Protein AF-A0A965EV03-F1 (afdb_monomer_lite)

Sequence (127 aa):
RAIALGDWNAVKAAKGIGPKTAQRVVLDLKDKAPSVMAMSGRGGNLQPLALVADDAVIDVIEPSAPKPKKTASAASNAQAEALSALTNLGYSPSDAASAVATALGEDAALETSGLIRAALRLLAPKD

Radius of gyration: 21.45 Å; chains: 1; bounding box: 50×39×58 Å

pLDDT: mean 77.18, std 21.55, range [33.06, 97.25]

Foldseek 3Di:
DCLLVQNLVVVCVDPPQDSVNSNVCSVVCNVVVVVVVVVVVPPDPPPPPPPPPDDDDDDDDDDDDDDDPPLVVQLVVLLVLLLVVVVVVVDDSVLSNVLLVVLCVVPVPDHSVRSNVSSVVVVDDDD

Structure (mmCIF, N/CA/C/O backbone):
data_AF-A0A965EV03-F1
#
_entry.id   AF-A0A965EV03-F1
#
loop_
_atom_site.group_PDB
_atom_site.id
_atom_site.type_symbol
_atom_site.label_atom_id
_atom_site.label_alt_id
_atom_site.label_comp_id
_atom_site.label_asym_id
_atom_site.label_entity_id
_atom_site.label_seq_id
_atom_site.pdbx_PDB_ins_code
_atom_site.Cartn_x
_atom_site.Cartn_y
_atom_site.Cartn_z
_atom_site.occupancy
_atom_site.B_iso_or_equiv
_atom_site.auth_seq_id
_atom_site.auth_comp_id
_atom_site.auth_asym_id
_atom_site.auth_atom_id
_atom_site.pdbx_PDB_model_num
ATOM 1 N N . ARG A 1 1 ? 8.901 -10.565 -13.912 1.00 72.75 1 ARG A N 1
ATOM 2 C CA . ARG A 1 1 ? 9.782 -11.734 -13.651 1.00 72.75 1 ARG A CA 1
ATOM 3 C C . ARG A 1 1 ? 11.269 -11.363 -13.654 1.00 72.75 1 ARG A C 1
ATOM 5 O O . ARG A 1 1 ? 11.904 -11.615 -12.646 1.00 72.75 1 ARG A O 1
ATOM 12 N N . ALA A 1 2 ? 11.802 -10.716 -14.700 1.00 81.56 2 ALA A N 1
ATOM 13 C CA . ALA A 1 2 ? 13.222 -10.322 -14.782 1.00 81.56 2 ALA A CA 1
ATOM 14 C C . ALA A 1 2 ? 13.748 -9.528 -13.565 1.00 81.56 2 ALA A C 1
ATOM 16 O O . ALA A 1 2 ? 14.793 -9.864 -13.025 1.00 81.56 2 ALA A O 1
ATOM 17 N N . ILE A 1 3 ? 12.975 -8.553 -13.070 1.00 85.00 3 ILE A N 1
ATOM 18 C CA . ILE A 1 3 ? 13.330 -7.745 -11.886 1.00 85.00 3 ILE A CA 1
ATOM 19 C C . ILE A 1 3 ? 13.468 -8.608 -10.619 1.00 85.00 3 ILE A C 1
ATOM 21 O O . ILE A 1 3 ? 14.404 -8.429 -9.850 1.00 85.00 3 ILE A O 1
ATOM 25 N N . ALA A 1 4 ? 12.569 -9.580 -10.428 1.00 82.06 4 ALA A N 1
ATOM 26 C CA . ALA A 1 4 ? 12.597 -10.479 -9.272 1.00 82.06 4 ALA A CA 1
ATOM 27 C C . ALA A 1 4 ? 13.757 -11.491 -9.335 1.00 82.06 4 ALA A C 1
ATOM 29 O O . ALA A 1 4 ? 14.212 -11.963 -8.301 1.00 82.06 4 ALA A O 1
ATOM 30 N N . LEU A 1 5 ? 14.237 -11.814 -10.542 1.00 84.50 5 LEU A N 1
ATOM 31 C CA . LEU A 1 5 ? 15.376 -12.710 -10.774 1.00 84.50 5 LEU A CA 1
ATOM 32 C C . LEU A 1 5 ? 16.724 -11.971 -10.839 1.00 84.50 5 LEU A C 1
ATOM 34 O O . LEU A 1 5 ? 17.754 -12.609 -11.026 1.00 84.50 5 LEU A O 1
ATOM 38 N N . GLY A 1 6 ? 16.732 -10.640 -10.715 1.00 84.50 6 GLY A N 1
ATOM 39 C CA . GLY A 1 6 ? 17.954 -9.841 -10.817 1.00 84.50 6 GLY A CA 1
ATOM 40 C C . GLY A 1 6 ? 18.507 -9.698 -12.242 1.00 84.50 6 GLY A C 1
ATOM 41 O O . GLY A 1 6 ? 19.636 -9.244 -12.413 1.00 84.50 6 GLY A O 1
ATOM 42 N N . ASP A 1 7 ? 17.742 -10.072 -13.271 1.00 89.75 7 ASP A N 1
ATOM 43 C CA . ASP A 1 7 ? 18.215 -10.056 -14.656 1.00 89.75 7 ASP A CA 1
ATOM 44 C C . ASP A 1 7 ? 18.158 -8.642 -15.251 1.00 89.75 7 ASP A C 1
ATOM 46 O O . ASP A 1 7 ? 17.169 -8.200 -15.843 1.00 89.75 7 ASP A O 1
ATOM 50 N N . TRP A 1 8 ? 19.267 -7.924 -15.101 1.00 89.38 8 TRP A N 1
ATOM 51 C CA . TRP A 1 8 ? 19.467 -6.597 -15.672 1.00 89.38 8 TRP A CA 1
ATOM 52 C C . TRP A 1 8 ? 19.631 -6.584 -17.200 1.00 89.38 8 TRP A C 1
ATOM 54 O O . TRP A 1 8 ? 19.453 -5.528 -17.804 1.00 89.38 8 TRP A O 1
ATOM 64 N N . ASN A 1 9 ? 19.927 -7.716 -17.852 1.00 91.50 9 ASN A N 1
ATOM 65 C CA . ASN A 1 9 ? 20.138 -7.777 -19.299 1.00 91.50 9 ASN A CA 1
ATOM 66 C C . ASN A 1 9 ? 18.787 -7.694 -19.998 1.00 91.50 9 ASN A C 1
ATOM 68 O O . ASN A 1 9 ? 18.642 -6.961 -20.974 1.00 91.50 9 ASN A O 1
ATOM 72 N N . ALA A 1 10 ? 17.781 -8.354 -19.423 1.00 91.38 10 ALA A N 1
ATOM 73 C CA . ALA A 1 10 ? 16.396 -8.212 -19.838 1.00 91.38 10 ALA A CA 1
ATOM 74 C C . ALA A 1 10 ? 15.892 -6.759 -19.714 1.00 91.38 10 ALA A C 1
ATOM 76 O O . ALA A 1 10 ? 15.195 -6.279 -20.603 1.00 91.38 10 ALA A O 1
ATOM 77 N N . VAL A 1 11 ? 16.276 -6.027 -18.657 1.00 90.88 11 VAL A N 1
ATOM 78 C CA . VAL A 1 11 ? 15.891 -4.609 -18.476 1.00 90.88 11 VAL A CA 1
ATOM 79 C C . VAL A 1 11 ? 16.674 -3.680 -19.418 1.00 90.88 11 VAL A C 1
ATOM 81 O O . VAL A 1 11 ? 16.112 -2.739 -19.972 1.00 90.88 11 VAL A O 1
ATOM 84 N N . LYS A 1 12 ? 17.957 -3.966 -19.660 1.00 93.94 12 LYS A N 1
ATOM 85 C CA . LYS A 1 12 ? 18.837 -3.238 -20.592 1.00 93.94 12 LYS A CA 1
ATOM 86 C C . LYS A 1 12 ? 18.415 -3.374 -22.062 1.00 93.94 12 LYS A C 1
ATOM 88 O O . LYS A 1 12 ? 18.728 -2.498 -22.859 1.00 93.94 12 LYS A O 1
ATOM 93 N N . ALA A 1 13 ? 17.727 -4.454 -22.438 1.00 91.44 13 ALA A N 1
ATOM 94 C CA . ALA A 1 13 ? 17.280 -4.684 -23.816 1.00 91.44 13 ALA A CA 1
ATOM 95 C C . ALA A 1 13 ? 16.245 -3.649 -24.307 1.00 91.44 13 ALA A C 1
ATOM 97 O O . ALA A 1 13 ? 16.043 -3.496 -25.512 1.00 91.44 13 ALA A O 1
ATOM 98 N N . ALA A 1 14 ? 15.601 -2.918 -23.393 1.00 90.12 14 ALA A N 1
ATOM 99 C CA . ALA A 1 14 ? 14.676 -1.850 -23.739 1.00 90.12 14 ALA A CA 1
ATOM 100 C C . ALA A 1 14 ? 15.406 -0.615 -24.304 1.00 90.12 14 ALA A C 1
ATOM 102 O O . ALA A 1 14 ? 16.429 -0.161 -23.784 1.00 90.12 14 ALA A O 1
ATOM 103 N N . LYS A 1 15 ? 14.848 -0.027 -25.370 1.00 92.44 15 LYS A N 1
ATOM 104 C CA . LYS A 1 15 ? 15.426 1.141 -26.051 1.00 92.44 15 LYS A CA 1
ATOM 105 C C . LYS A 1 15 ? 15.534 2.328 -25.084 1.00 92.44 15 LYS A C 1
ATOM 107 O O . LYS A 1 15 ? 14.533 2.776 -24.538 1.00 92.44 15 LYS A O 1
ATOM 112 N N . GLY A 1 16 ? 16.751 2.844 -24.899 1.00 92.50 16 GLY A N 1
ATOM 113 C CA . GLY A 1 16 ? 17.033 3.981 -24.012 1.00 92.50 16 GLY A CA 1
ATOM 114 C C . GLY A 1 16 ? 17.460 3.614 -22.584 1.00 92.50 16 GLY A C 1
ATOM 115 O O . GLY A 1 16 ? 17.788 4.515 -21.815 1.00 92.50 16 GLY A O 1
ATOM 116 N N . ILE A 1 17 ? 17.527 2.326 -22.221 1.00 93.06 17 ILE A N 1
ATOM 117 C CA . ILE A 1 17 ? 17.995 1.889 -20.897 1.00 93.06 17 ILE A CA 1
ATOM 118 C C . ILE A 1 17 ? 19.458 1.431 -20.971 1.00 93.06 17 ILE A C 1
ATOM 120 O O . ILE A 1 17 ? 19.785 0.372 -21.498 1.00 93.06 17 ILE A O 1
ATOM 124 N N . GLY A 1 18 ? 20.365 2.238 -20.414 1.00 93.25 18 GLY A N 1
ATOM 125 C CA . GLY A 1 18 ? 21.784 1.889 -20.293 1.00 93.25 18 GLY A CA 1
ATOM 126 C C . GLY A 1 18 ? 22.073 0.887 -19.161 1.00 93.25 18 GLY A C 1
ATOM 127 O O . GLY A 1 18 ? 21.229 0.676 -18.290 1.00 93.25 18 GLY A O 1
ATOM 128 N N . PRO A 1 19 ? 23.290 0.310 -19.099 1.00 92.75 19 PRO A N 1
ATOM 129 C CA . PRO A 1 19 ? 23.651 -0.701 -18.096 1.00 92.75 19 PRO A CA 1
ATOM 130 C C . PRO A 1 19 ? 23.526 -0.197 -16.649 1.00 92.75 19 PRO A C 1
ATOM 132 O O . PRO A 1 19 ? 23.030 -0.919 -15.790 1.00 92.75 19 PRO A O 1
ATOM 135 N N . LYS A 1 20 ? 23.896 1.064 -16.382 1.00 94.25 20 LYS A N 1
ATOM 136 C CA . LYS A 1 20 ? 23.766 1.673 -15.045 1.00 94.25 20 LYS A CA 1
ATOM 137 C C . LYS A 1 20 ? 22.306 1.891 -14.645 1.00 94.25 20 LYS A C 1
ATOM 139 O O . LYS A 1 20 ? 21.937 1.637 -13.503 1.00 94.25 20 LYS A O 1
ATOM 144 N N . THR A 1 21 ? 21.474 2.330 -15.590 1.00 93.69 21 THR A N 1
ATOM 145 C CA . THR A 1 21 ? 20.037 2.513 -15.362 1.00 93.69 21 THR A CA 1
ATOM 146 C C . THR A 1 21 ? 19.360 1.168 -15.125 1.00 93.69 21 THR A C 1
ATOM 148 O O . THR A 1 21 ? 18.614 1.038 -14.164 1.00 93.69 21 THR A O 1
ATOM 151 N N . ALA A 1 22 ? 19.676 0.144 -15.924 1.00 93.31 22 ALA A N 1
ATOM 152 C CA . ALA A 1 22 ? 19.141 -1.205 -15.748 1.00 93.31 22 ALA A CA 1
ATOM 153 C C . ALA A 1 22 ? 19.508 -1.798 -14.379 1.00 93.31 22 ALA A C 1
ATOM 155 O O . ALA A 1 22 ? 18.638 -2.313 -13.682 1.00 93.31 22 ALA A O 1
ATOM 156 N N . GLN A 1 23 ? 20.770 -1.668 -13.959 1.00 93.56 23 GLN A N 1
ATOM 157 C CA . GLN A 1 23 ? 21.221 -2.129 -12.646 1.00 93.56 23 GLN A CA 1
ATOM 158 C C . GLN A 1 23 ? 20.489 -1.422 -11.503 1.00 93.56 23 GLN A C 1
ATOM 160 O O . GLN A 1 23 ? 20.041 -2.079 -10.565 1.00 93.56 23 GLN A O 1
ATOM 165 N N . ARG A 1 24 ? 20.341 -0.095 -11.591 1.00 92.75 24 ARG A N 1
ATOM 166 C CA . ARG A 1 24 ? 19.631 0.698 -10.583 1.00 92.75 24 ARG A CA 1
ATOM 167 C C . ARG A 1 24 ? 18.159 0.310 -10.493 1.00 92.75 24 ARG A C 1
ATOM 169 O O . ARG A 1 24 ? 17.663 0.063 -9.405 1.00 92.75 24 ARG A O 1
ATOM 176 N N . VAL A 1 25 ? 17.491 0.175 -11.637 1.00 92.19 25 VAL A N 1
ATOM 177 C CA . VAL A 1 25 ? 16.089 -0.257 -11.709 1.00 92.19 25 VAL A CA 1
ATOM 178 C C . VAL A 1 25 ? 15.906 -1.630 -11.067 1.00 92.19 25 VAL A C 1
ATOM 180 O O . VAL A 1 25 ? 14.981 -1.816 -10.285 1.00 92.19 25 VAL A O 1
ATOM 183 N N . VAL A 1 26 ? 16.785 -2.590 -11.360 1.00 92.38 26 VAL A N 1
ATOM 184 C CA . VAL A 1 26 ? 16.707 -3.921 -10.748 1.00 92.38 26 VAL A CA 1
ATOM 185 C C . VAL A 1 26 ? 16.947 -3.850 -9.241 1.00 92.38 26 VAL A C 1
ATOM 187 O O . VAL A 1 26 ? 16.180 -4.451 -8.498 1.00 92.38 26 VAL A O 1
ATOM 190 N N . LEU A 1 27 ? 17.951 -3.106 -8.771 1.00 92.31 27 LEU A N 1
ATOM 191 C CA . LEU A 1 27 ? 18.250 -2.999 -7.340 1.00 92.31 27 LEU A CA 1
ATOM 192 C C . LEU A 1 27 ? 17.111 -2.336 -6.553 1.00 92.31 27 LEU A C 1
ATOM 194 O O . LEU A 1 27 ? 16.713 -2.866 -5.524 1.00 92.31 27 LEU A O 1
ATOM 198 N N . ASP A 1 28 ? 16.561 -1.234 -7.063 1.00 91.31 28 ASP A N 1
ATOM 199 C CA . ASP A 1 28 ? 15.515 -0.458 -6.385 1.00 91.31 28 ASP A CA 1
ATOM 200 C C . ASP A 1 28 ? 14.154 -1.179 -6.407 1.00 91.31 28 ASP A C 1
ATOM 202 O O . ASP A 1 28 ? 13.325 -1.008 -5.507 1.00 91.31 28 ASP A O 1
ATOM 206 N N . LEU A 1 29 ? 13.893 -1.974 -7.453 1.00 91.75 29 LEU A N 1
ATOM 207 C CA . LEU A 1 29 ? 12.617 -2.662 -7.635 1.00 91.75 29 LEU A CA 1
ATOM 208 C C . LEU A 1 29 ? 12.624 -4.119 -7.175 1.00 91.75 29 LEU A C 1
ATOM 210 O O . LEU A 1 29 ? 11.533 -4.640 -6.956 1.00 91.75 29 LEU A O 1
ATOM 214 N N . LYS A 1 30 ? 13.769 -4.796 -7.000 1.00 87.12 30 LYS A N 1
ATOM 215 C CA . LYS A 1 30 ? 13.783 -6.207 -6.554 1.00 87.12 30 LYS A CA 1
ATOM 216 C C . LYS A 1 30 ? 13.057 -6.387 -5.220 1.00 87.12 30 LYS A C 1
ATOM 218 O O . LYS A 1 30 ? 12.359 -7.378 -5.051 1.00 87.12 30 LYS A O 1
ATOM 223 N N . ASP A 1 31 ? 13.171 -5.412 -4.319 1.00 86.00 31 ASP A N 1
ATOM 224 C CA . ASP A 1 31 ? 12.603 -5.492 -2.971 1.00 86.00 31 ASP A CA 1
ATOM 225 C C . ASP A 1 31 ? 11.084 -5.237 -2.984 1.00 86.00 31 ASP A C 1
ATOM 227 O O . ASP A 1 31 ? 10.351 -5.717 -2.124 1.00 86.00 31 ASP A O 1
ATOM 231 N N . LYS A 1 32 ? 10.586 -4.532 -4.009 1.00 82.75 32 LYS A N 1
ATOM 232 C CA . LYS A 1 32 ? 9.161 -4.210 -4.210 1.00 82.75 32 LYS A CA 1
ATOM 233 C C . LYS A 1 32 ? 8.474 -5.135 -5.218 1.00 82.75 32 LYS A C 1
ATOM 235 O O . LYS A 1 32 ? 7.251 -5.204 -5.278 1.00 82.75 32 LYS A O 1
ATOM 240 N N . ALA A 1 33 ? 9.234 -5.853 -6.038 1.00 80.75 33 ALA A N 1
ATOM 241 C CA . ALA A 1 33 ? 8.689 -6.723 -7.072 1.00 80.75 33 ALA A CA 1
ATOM 242 C C . ALA A 1 33 ? 7.828 -7.870 -6.507 1.00 80.75 33 ALA A C 1
ATOM 244 O O . ALA A 1 33 ? 6.788 -8.138 -7.110 1.00 80.75 33 ALA A O 1
ATOM 245 N N . PRO A 1 34 ? 8.174 -8.523 -5.377 1.00 79.56 34 PRO A N 1
ATOM 246 C CA . PRO A 1 34 ? 7.327 -9.556 -4.786 1.00 79.56 34 PRO A CA 1
ATOM 247 C C . PRO A 1 34 ? 5.963 -9.022 -4.342 1.00 79.56 34 PRO A C 1
ATOM 249 O O . PRO A 1 34 ? 4.943 -9.645 -4.629 1.00 79.56 34 PRO A O 1
ATOM 252 N N . SER A 1 35 ? 5.923 -7.844 -3.710 1.00 77.88 35 SER A N 1
ATOM 253 C CA . SER A 1 35 ? 4.667 -7.238 -3.254 1.00 77.88 35 SER A CA 1
ATOM 254 C C . SER A 1 35 ? 3.791 -6.786 -4.424 1.00 77.88 35 SER A C 1
ATOM 256 O O . SER A 1 35 ? 2.594 -7.070 -4.444 1.00 77.88 35 SER A O 1
ATOM 258 N N . VAL A 1 36 ? 4.386 -6.178 -5.454 1.00 78.50 36 VAL A N 1
ATOM 259 C CA . VAL A 1 36 ? 3.666 -5.782 -6.675 1.00 78.50 36 VAL A CA 1
ATOM 260 C C . VAL A 1 36 ? 3.179 -6.998 -7.464 1.00 78.50 36 VAL A C 1
ATOM 262 O O . VAL A 1 36 ? 2.080 -6.970 -8.008 1.00 78.50 36 VAL A O 1
ATOM 265 N N . MET A 1 37 ? 3.941 -8.092 -7.514 1.00 75.25 37 MET A N 1
ATOM 266 C CA . MET A 1 37 ? 3.522 -9.322 -8.195 1.00 75.25 37 MET A CA 1
ATOM 267 C C . MET A 1 37 ? 2.382 -10.029 -7.448 1.00 75.25 37 MET A C 1
ATOM 269 O O . MET A 1 37 ? 1.460 -10.530 -8.089 1.00 75.25 37 MET A O 1
ATOM 273 N N . ALA A 1 38 ? 2.395 -10.002 -6.112 1.00 71.75 38 ALA A N 1
ATOM 274 C CA . ALA A 1 38 ? 1.289 -10.486 -5.289 1.00 71.75 38 ALA A CA 1
ATOM 275 C C . ALA A 1 38 ? 0.013 -9.641 -5.471 1.00 71.75 38 ALA A C 1
ATOM 277 O O . ALA A 1 38 ? -1.082 -10.197 -5.549 1.00 71.75 38 ALA A O 1
ATOM 278 N N . MET A 1 39 ? 0.141 -8.317 -5.626 1.00 67.31 39 MET A N 1
ATOM 279 C CA . MET A 1 39 ? -0.985 -7.439 -5.977 1.00 67.31 39 MET A CA 1
ATOM 280 C C . MET A 1 39 ? -1.459 -7.618 -7.427 1.00 67.31 39 MET A C 1
ATOM 282 O O . MET A 1 39 ? -2.661 -7.643 -7.689 1.00 67.31 39 MET A O 1
ATOM 286 N N . SER A 1 40 ? -0.542 -7.806 -8.377 1.00 61.75 40 SER A N 1
ATOM 287 C CA . SER A 1 40 ? -0.863 -8.018 -9.795 1.00 61.75 40 SER A CA 1
ATOM 288 C C . SER A 1 40 ? -1.595 -9.340 -10.046 1.00 61.75 40 SER A C 1
ATOM 290 O O . SER A 1 40 ? -2.307 -9.446 -11.040 1.00 61.75 40 SER A O 1
ATOM 292 N N . GLY A 1 41 ? -1.473 -10.321 -9.146 1.00 59.00 41 GLY A N 1
ATOM 293 C CA . GLY A 1 41 ? -2.287 -11.541 -9.154 1.00 59.00 41 GLY A CA 1
ATOM 294 C C . GLY A 1 41 ? -3.730 -11.347 -8.667 1.00 59.00 41 GLY A C 1
ATOM 295 O O . GLY A 1 41 ? -4.520 -12.283 -8.746 1.00 59.00 41 GLY A O 1
ATOM 296 N N . ARG A 1 42 ? -4.088 -10.160 -8.153 1.00 57.91 42 ARG A N 1
ATOM 297 C CA . ARG A 1 42 ? -5.408 -9.864 -7.566 1.00 57.91 42 ARG A CA 1
ATOM 298 C C . ARG A 1 42 ? -6.251 -8.861 -8.367 1.00 57.91 42 ARG A C 1
ATOM 300 O O . ARG A 1 42 ? -7.438 -8.751 -8.093 1.00 57.91 42 ARG A O 1
ATOM 307 N N . GLY A 1 43 ? -5.666 -8.150 -9.337 1.00 53.38 43 GLY A N 1
ATOM 308 C CA . GLY A 1 43 ? -6.336 -7.048 -10.053 1.00 53.38 43 GLY A CA 1
ATOM 309 C C . GLY A 1 43 ? -6.238 -7.067 -11.581 1.00 53.38 43 GLY A C 1
ATOM 310 O O . GLY A 1 43 ? -6.739 -6.155 -12.230 1.00 53.38 43 GLY A O 1
ATOM 311 N N . GLY A 1 44 ? -5.607 -8.078 -12.178 1.00 43.78 44 GLY A N 1
ATOM 312 C CA . GLY A 1 44 ? -5.587 -8.245 -13.627 1.00 43.78 44 GLY A CA 1
ATOM 313 C C . GLY A 1 44 ? -6.593 -9.304 -14.052 1.00 43.78 44 GLY A C 1
ATOM 314 O O . GLY A 1 44 ? -6.478 -10.459 -13.655 1.00 43.78 44 GLY A O 1
ATOM 315 N N . ASN A 1 45 ? -7.542 -8.936 -14.904 1.00 47.00 45 ASN A N 1
ATOM 316 C CA . ASN A 1 45 ? -8.326 -9.881 -15.689 1.00 47.00 45 ASN A CA 1
ATOM 317 C C . ASN A 1 45 ? -7.418 -10.506 -16.768 1.00 47.00 45 ASN A C 1
ATOM 319 O O . ASN A 1 45 ? -7.581 -10.255 -17.958 1.00 47.00 45 ASN A O 1
ATOM 323 N N . LEU A 1 46 ? -6.399 -11.259 -16.350 1.00 43.19 46 LEU A N 1
ATOM 324 C CA . LEU A 1 46 ? -5.675 -12.161 -17.227 1.00 43.19 46 LEU A CA 1
ATOM 325 C C . LEU A 1 46 ? -6.438 -13.477 -17.179 1.00 43.19 46 LEU A C 1
ATOM 327 O O . LEU A 1 46 ? -6.223 -14.318 -16.307 1.00 43.19 46 LEU A O 1
ATOM 331 N N . GLN A 1 47 ? -7.347 -13.631 -18.144 1.00 41.88 47 GLN A N 1
ATOM 332 C CA . GLN A 1 47 ? -7.670 -14.953 -18.665 1.00 41.88 47 GLN A CA 1
ATOM 333 C C . GLN A 1 47 ? -6.347 -15.728 -18.737 1.00 41.88 47 GLN A C 1
ATOM 335 O O . GLN A 1 47 ? -5.360 -15.169 -19.236 1.00 41.88 47 GLN A O 1
ATOM 340 N N . PRO A 1 48 ? -6.266 -16.955 -18.198 1.00 37.00 48 PRO A N 1
ATOM 341 C CA . PRO A 1 48 ? -5.093 -17.768 -18.436 1.00 37.00 48 PRO A CA 1
ATOM 342 C C . PRO A 1 48 ? -4.905 -17.788 -19.951 1.00 37.00 48 PRO A C 1
ATOM 344 O O . PRO A 1 48 ? -5.836 -18.154 -20.669 1.00 37.00 48 PRO A O 1
ATOM 347 N N . LEU A 1 49 ? -3.732 -17.374 -20.441 1.00 34.94 49 LEU A N 1
ATOM 348 C CA . LEU A 1 49 ? -3.281 -17.807 -21.756 1.00 34.94 49 LEU A CA 1
ATOM 349 C C . LEU A 1 49 ? -3.087 -19.323 -21.627 1.00 34.94 49 LEU A C 1
ATOM 351 O O . LEU A 1 49 ? -1.993 -19.824 -21.373 1.00 34.94 49 LEU A O 1
ATOM 355 N N . ALA A 1 50 ? -4.204 -20.045 -21.699 1.00 35.53 50 ALA A N 1
ATOM 356 C CA . ALA A 1 50 ? -4.218 -21.414 -22.129 1.00 35.53 50 ALA A CA 1
ATOM 357 C C . ALA A 1 50 ? -3.544 -21.404 -23.498 1.00 35.53 50 ALA A C 1
ATOM 359 O O . ALA A 1 50 ? -3.876 -20.603 -24.372 1.00 35.53 50 ALA A O 1
ATOM 360 N N . LEU A 1 51 ? -2.523 -22.240 -23.608 1.00 37.53 51 LEU A N 1
ATOM 361 C CA . LEU A 1 51 ? -1.874 -22.620 -24.845 1.00 37.53 51 LEU A CA 1
ATOM 362 C C . LEU A 1 51 ? -2.954 -22.860 -25.907 1.00 37.53 51 LEU A C 1
ATOM 364 O O . LEU A 1 51 ? -3.651 -23.868 -25.846 1.00 37.53 51 LEU A O 1
ATOM 368 N N . VAL A 1 52 ? -3.105 -21.935 -26.853 1.00 34.09 52 VAL A N 1
ATOM 369 C CA . VAL A 1 52 ? -3.918 -22.176 -28.046 1.00 34.09 52 VAL A CA 1
ATOM 370 C C . VAL A 1 52 ? -3.032 -22.973 -28.995 1.00 34.09 52 VAL A C 1
ATOM 372 O O . VAL A 1 52 ? -2.360 -22.422 -29.862 1.00 34.09 52 VAL A O 1
ATOM 375 N N . ALA A 1 53 ? -2.931 -24.272 -28.721 1.00 39.19 53 ALA A N 1
ATOM 376 C CA . ALA A 1 53 ? -2.768 -25.235 -29.792 1.00 39.19 53 ALA A CA 1
ATOM 377 C C . ALA A 1 53 ? -4.153 -25.401 -30.421 1.00 39.19 53 ALA A C 1
ATOM 379 O O . ALA A 1 53 ? -5.146 -25.503 -29.701 1.00 39.19 53 ALA A O 1
ATOM 380 N N . ASP A 1 54 ? -4.173 -25.320 -31.744 1.00 35.31 54 ASP A N 1
ATOM 381 C CA . ASP A 1 54 ? -5.329 -25.411 -32.620 1.00 35.31 54 ASP A CA 1
ATOM 382 C C . ASP A 1 54 ? -6.396 -26.437 -32.211 1.00 35.31 54 ASP A C 1
ATOM 384 O O . ASP A 1 54 ? -6.098 -27.537 -31.745 1.00 35.31 54 ASP A O 1
ATOM 388 N N . ASP A 1 55 ? -7.616 -26.060 -32.594 1.00 33.06 55 ASP A N 1
ATOM 389 C CA . ASP A 1 55 ? -8.725 -26.916 -33.005 1.00 33.06 55 ASP A CA 1
ATOM 390 C C . ASP A 1 55 ? -9.893 -27.106 -32.018 1.00 33.06 55 ASP A C 1
ATOM 392 O O . ASP A 1 55 ? -9.738 -27.358 -30.826 1.00 33.06 55 ASP A O 1
ATOM 396 N N . ALA A 1 56 ? -11.083 -27.036 -32.618 1.00 34.91 56 ALA A N 1
ATOM 397 C CA . ALA A 1 56 ? -12.395 -27.435 -32.119 1.00 34.91 56 ALA A CA 1
ATOM 398 C C . ALA A 1 56 ? -13.210 -26.460 -31.222 1.00 34.91 56 ALA A C 1
ATOM 400 O O . ALA A 1 56 ? -13.017 -26.323 -30.019 1.00 34.91 56 ALA A O 1
ATOM 401 N N . VAL A 1 57 ? -14.261 -25.926 -31.867 1.00 36.38 57 VAL A N 1
ATOM 402 C CA . VAL A 1 57 ? -15.619 -25.606 -31.367 1.00 36.38 57 VAL A CA 1
ATOM 403 C C . VAL A 1 57 ? -15.785 -24.558 -30.254 1.00 36.38 57 VAL A C 1
ATOM 405 O O . VAL A 1 57 ? -15.669 -24.816 -29.060 1.00 36.38 57 VAL A O 1
ATOM 408 N N . ILE A 1 58 ? -16.226 -23.369 -30.676 1.00 35.28 58 ILE A N 1
ATOM 409 C CA . ILE A 1 58 ? -16.970 -22.426 -29.836 1.00 35.28 58 ILE A CA 1
ATOM 410 C C . ILE A 1 58 ? -18.397 -22.973 -29.723 1.00 35.28 58 ILE A C 1
ATOM 412 O O . ILE A 1 58 ? -19.229 -22.719 -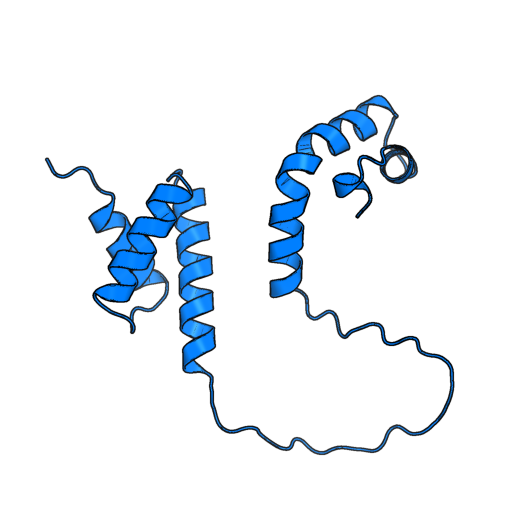30.593 1.00 35.28 58 ILE A O 1
ATOM 416 N N . ASP A 1 59 ? -18.664 -23.738 -28.666 1.00 35.41 59 ASP A N 1
ATOM 417 C CA . ASP A 1 59 ? -20.030 -24.002 -28.222 1.00 35.41 59 ASP A CA 1
ATOM 418 C C . ASP A 1 59 ? -20.526 -22.830 -27.371 1.00 35.41 59 ASP A C 1
ATOM 420 O O . ASP A 1 59 ? -19.908 -22.394 -26.395 1.00 35.41 59 ASP A O 1
ATOM 424 N N . VAL A 1 60 ? -21.668 -22.305 -27.799 1.00 47.88 60 VAL A N 1
ATOM 425 C CA . VAL A 1 60 ? -22.486 -21.310 -27.117 1.00 47.88 60 VAL A CA 1
ATOM 426 C C . VAL A 1 60 ? -22.849 -21.828 -25.726 1.00 47.88 60 VAL A C 1
ATOM 428 O O . VAL A 1 60 ? -23.510 -22.854 -25.596 1.00 47.88 60 VAL A O 1
ATOM 431 N N . ILE A 1 61 ? -22.472 -21.089 -24.681 1.00 40.72 61 ILE A N 1
ATOM 432 C CA . ILE A 1 61 ? -23.014 -21.289 -23.335 1.00 40.72 61 ILE A CA 1
ATOM 433 C C . ILE A 1 61 ? -23.624 -19.966 -22.878 1.00 40.72 61 ILE A C 1
ATOM 435 O O . ILE A 1 61 ? -22.936 -18.987 -22.586 1.00 40.72 61 ILE A O 1
ATOM 439 N N . GLU A 1 62 ? -24.954 -19.968 -22.878 1.00 39.34 62 GLU A N 1
ATOM 440 C CA . GLU A 1 62 ? -25.855 -19.000 -22.260 1.00 39.34 62 GLU A CA 1
ATOM 441 C C . GLU A 1 62 ? -25.456 -18.671 -20.803 1.00 39.34 62 GLU A C 1
ATOM 443 O O . GLU A 1 62 ? -24.847 -19.496 -20.113 1.00 39.34 62 GLU A O 1
ATOM 448 N N . PRO A 1 63 ? -25.808 -17.478 -20.283 1.00 43.69 63 PRO A N 1
ATOM 449 C CA . PRO A 1 63 ? -25.391 -17.031 -18.958 1.00 43.69 63 PRO A CA 1
ATOM 450 C C . PRO A 1 63 ? -26.116 -17.811 -17.851 1.00 43.69 63 PRO A C 1
ATOM 452 O O . PRO A 1 63 ? -27.143 -17.382 -17.326 1.00 43.69 63 PRO A O 1
ATOM 455 N N . SER A 1 64 ? -25.557 -18.949 -17.440 1.00 39.88 64 SER A N 1
ATOM 456 C CA . SER A 1 64 ? -25.990 -19.645 -16.229 1.00 39.88 64 SER A CA 1
ATOM 457 C C . SER A 1 64 ? -25.428 -18.938 -14.992 1.00 39.88 64 SER A C 1
ATOM 459 O O . SER A 1 64 ? -24.249 -19.036 -14.651 1.00 39.88 64 SER A O 1
ATOM 461 N N . ALA A 1 65 ? -26.305 -18.199 -14.320 1.00 50.28 65 ALA A N 1
ATOM 462 C CA . ALA A 1 65 ? -26.052 -17.476 -13.084 1.00 50.28 65 ALA A CA 1
ATOM 463 C C . ALA A 1 65 ? -25.562 -18.374 -11.927 1.00 50.28 65 ALA A C 1
ATOM 465 O O . ALA A 1 65 ? -26.221 -19.365 -11.603 1.00 50.28 65 ALA A O 1
ATOM 466 N N . PRO A 1 66 ? -24.528 -17.960 -11.169 1.00 47.16 66 PRO A N 1
ATOM 467 C CA . PRO A 1 66 ? -24.360 -18.391 -9.792 1.00 47.16 66 PRO A CA 1
ATOM 468 C C . PRO A 1 66 ? -24.981 -17.365 -8.825 1.00 47.16 66 PRO A C 1
ATOM 470 O O . PRO A 1 66 ? -24.652 -16.176 -8.822 1.00 47.16 66 PRO A O 1
ATOM 473 N N . LYS A 1 67 ? -25.892 -17.853 -7.973 1.00 49.12 67 LYS A N 1
ATOM 474 C CA . LYS A 1 67 ? -26.439 -17.178 -6.779 1.00 49.12 67 LYS A CA 1
ATOM 475 C C . LYS A 1 67 ? -25.316 -16.770 -5.789 1.00 49.12 67 LYS A C 1
ATOM 477 O O . LYS A 1 67 ? -24.220 -17.325 -5.833 1.00 49.12 67 LYS A O 1
ATOM 482 N N . PRO A 1 68 ? -25.546 -15.766 -4.919 1.00 47.28 68 PRO A N 1
ATOM 483 C CA . PRO A 1 68 ? -24.535 -14.787 -4.529 1.00 47.28 68 PRO A CA 1
ATOM 484 C C . PRO A 1 68 ? -23.611 -15.257 -3.395 1.00 47.28 68 PRO A C 1
ATOM 486 O O . PRO A 1 68 ? -24.066 -15.611 -2.315 1.00 47.28 68 PRO A O 1
ATOM 489 N N . LYS A 1 69 ? -22.295 -15.119 -3.597 1.00 44.84 69 LYS A N 1
ATOM 490 C CA . LYS A 1 69 ? -21.283 -14.960 -2.528 1.00 44.84 69 LYS A CA 1
ATOM 491 C C . LYS A 1 69 ? -20.655 -13.555 -2.568 1.00 44.84 69 LYS A C 1
ATOM 493 O O . LYS A 1 69 ? -19.463 -13.387 -2.346 1.00 44.84 69 LYS A O 1
ATOM 498 N N . LYS A 1 70 ? -21.454 -12.530 -2.893 1.00 49.59 70 LYS A N 1
ATOM 499 C CA . LYS A 1 70 ? -20.978 -11.144 -3.081 1.00 49.59 70 LYS A CA 1
ATOM 500 C C . LYS A 1 70 ? -20.516 -10.443 -1.790 1.00 49.59 70 LYS A C 1
ATOM 502 O O . LYS A 1 70 ? -19.906 -9.387 -1.882 1.00 49.59 70 LYS A O 1
ATOM 507 N N . THR A 1 71 ? -20.773 -11.004 -0.607 1.00 49.72 71 THR A N 1
ATOM 508 C CA . THR A 1 71 ? -20.454 -10.354 0.678 1.00 49.72 71 THR A CA 1
ATOM 509 C C . THR A 1 71 ? -19.020 -10.608 1.150 1.00 49.72 71 THR A C 1
ATOM 511 O O . THR A 1 71 ? -18.350 -9.678 1.585 1.00 49.72 71 THR A O 1
ATOM 514 N N . ALA A 1 72 ? -18.495 -11.828 1.001 1.00 54.00 72 ALA A N 1
ATOM 515 C CA . ALA A 1 72 ? -17.150 -12.158 1.488 1.00 54.00 72 ALA A CA 1
ATOM 516 C C . ALA A 1 72 ? -16.026 -11.475 0.682 1.00 54.00 72 ALA A C 1
ATOM 518 O O . ALA A 1 72 ? -15.005 -11.096 1.250 1.00 54.00 72 ALA A O 1
ATOM 519 N N . SER A 1 73 ? -16.219 -11.280 -0.629 1.00 62.72 73 SER A N 1
ATOM 520 C CA . SER A 1 73 ? -15.231 -10.610 -1.489 1.00 62.72 73 SER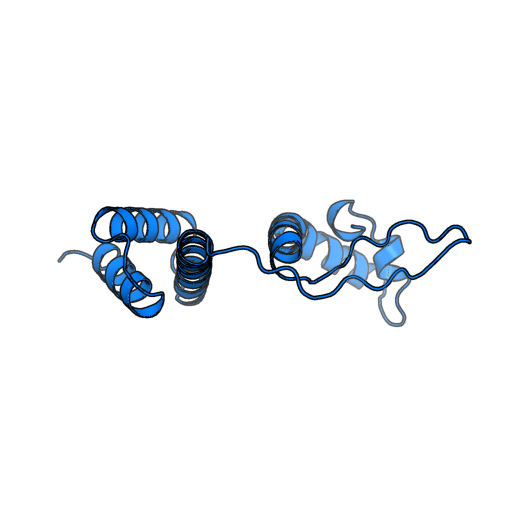 A CA 1
ATOM 521 C C . SER A 1 73 ? -15.201 -9.092 -1.300 1.00 62.72 73 SER A C 1
ATOM 523 O O . SER A 1 73 ? -14.159 -8.471 -1.488 1.00 62.72 73 SER A O 1
ATOM 525 N N . ALA A 1 74 ? -16.337 -8.487 -0.937 1.00 69.69 74 ALA A N 1
ATOM 526 C CA . ALA A 1 74 ? -16.428 -7.051 -0.696 1.00 69.69 74 ALA A CA 1
ATOM 527 C C . ALA A 1 74 ? -15.661 -6.658 0.574 1.00 69.69 74 ALA A C 1
ATOM 529 O O . ALA A 1 74 ? -14.848 -5.741 0.524 1.00 69.69 74 ALA A O 1
ATOM 530 N N . ALA A 1 75 ? -15.817 -7.423 1.661 1.00 71.69 75 ALA A N 1
ATOM 531 C CA . ALA A 1 75 ? -15.088 -7.197 2.910 1.00 71.69 75 ALA A CA 1
ATOM 532 C C . ALA A 1 75 ? -13.564 -7.346 2.739 1.00 71.69 75 ALA A C 1
ATOM 534 O O . ALA A 1 75 ? -12.799 -6.509 3.214 1.00 71.69 75 ALA A O 1
ATOM 535 N N . SER A 1 76 ? -13.104 -8.362 1.995 1.00 81.25 76 SER A N 1
ATOM 536 C CA . SER A 1 76 ? -11.670 -8.526 1.710 1.00 81.25 76 SER A CA 1
ATOM 537 C C . SER A 1 76 ? -11.098 -7.402 0.843 1.00 81.25 76 SER A C 1
ATOM 539 O O . SER A 1 76 ? -9.941 -7.019 1.018 1.00 81.25 76 SER A O 1
ATOM 541 N N . ASN A 1 77 ? -11.896 -6.860 -0.082 1.00 88.06 77 ASN A N 1
ATOM 542 C CA . ASN A 1 77 ? -11.485 -5.723 -0.904 1.00 88.06 77 ASN A CA 1
ATOM 543 C C . ASN A 1 77 ? -11.455 -4.432 -0.076 1.00 88.06 77 ASN A C 1
ATOM 545 O O . ASN A 1 77 ? -10.465 -3.712 -0.137 1.00 88.06 77 ASN A O 1
ATOM 549 N N . ALA A 1 78 ? -12.465 -4.197 0.768 1.00 89.88 78 ALA A N 1
ATOM 550 C CA . ALA A 1 78 ? -12.512 -3.061 1.687 1.00 89.88 78 ALA A CA 1
ATOM 551 C C . ALA A 1 78 ? -11.325 -3.061 2.663 1.00 89.88 78 ALA A C 1
ATOM 553 O O . ALA A 1 78 ? -10.721 -2.019 2.910 1.00 89.88 78 ALA A O 1
ATOM 554 N N . GLN A 1 79 ? -10.926 -4.237 3.160 1.00 92.00 79 GLN A N 1
ATOM 555 C CA . GLN A 1 79 ? -9.730 -4.400 3.987 1.00 92.00 79 GLN A CA 1
ATOM 556 C C . GLN A 1 79 ? -8.444 -4.027 3.230 1.00 92.00 79 GLN A C 1
ATOM 558 O O . GLN A 1 79 ? -7.604 -3.298 3.758 1.00 92.00 79 GLN A O 1
ATOM 563 N N . ALA A 1 80 ? -8.281 -4.510 1.993 1.00 92.00 80 ALA A N 1
ATOM 564 C CA . ALA A 1 80 ? -7.108 -4.219 1.167 1.00 92.00 80 ALA A CA 1
ATOM 565 C C . ALA A 1 80 ? -7.028 -2.734 0.761 1.00 92.00 80 ALA A C 1
ATOM 567 O O . ALA A 1 80 ? -5.942 -2.144 0.761 1.00 92.00 80 ALA A O 1
ATOM 568 N N . GLU A 1 81 ? -8.170 -2.114 0.462 1.00 93.56 81 GLU A N 1
ATOM 569 C CA . GLU A 1 81 ? -8.284 -0.681 0.183 1.00 93.56 81 GLU A CA 1
ATOM 570 C C . GLU A 1 81 ? -7.954 0.159 1.418 1.00 93.56 81 GLU A C 1
ATOM 572 O O . GLU A 1 81 ? -7.164 1.098 1.322 1.00 93.56 81 GLU A O 1
ATOM 577 N N . ALA A 1 82 ? -8.490 -0.205 2.587 1.00 95.81 82 ALA A N 1
ATOM 578 C CA . ALA A 1 82 ? -8.212 0.491 3.839 1.00 95.81 82 ALA A CA 1
ATOM 579 C C . ALA A 1 82 ? -6.726 0.419 4.212 1.00 95.81 82 ALA A C 1
ATOM 581 O O . ALA A 1 82 ? -6.129 1.443 4.540 1.00 95.81 82 ALA A O 1
ATOM 582 N N . LEU A 1 83 ? -6.103 -0.757 4.090 1.00 95.69 83 LEU A N 1
ATOM 583 C CA . LEU A 1 83 ? -4.663 -0.921 4.304 1.00 95.69 83 LEU A 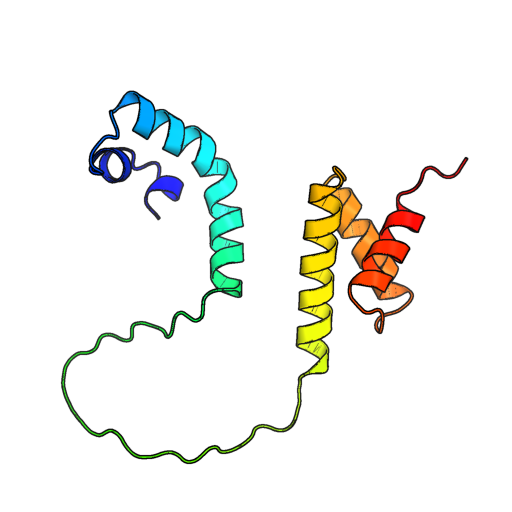CA 1
ATOM 584 C C . LEU A 1 83 ? -3.845 -0.006 3.391 1.00 95.69 83 LEU A C 1
ATOM 586 O O . LEU A 1 83 ? -2.960 0.707 3.862 1.00 95.69 83 LEU A O 1
ATOM 590 N N . SER A 1 84 ? -4.179 0.015 2.101 1.00 95.00 84 SER A N 1
ATOM 591 C CA . SER A 1 84 ? -3.485 0.848 1.113 1.00 95.00 84 SER A CA 1
ATOM 592 C C . SER A 1 84 ? -3.650 2.339 1.423 1.00 95.00 84 SER A C 1
ATOM 594 O O . SER A 1 84 ? -2.678 3.097 1.390 1.00 95.00 84 SER A O 1
ATOM 596 N N . ALA A 1 85 ? -4.862 2.760 1.795 1.00 97.25 85 ALA A N 1
ATOM 597 C CA . ALA A 1 85 ? -5.143 4.131 2.202 1.00 97.25 85 ALA A CA 1
ATOM 598 C C . ALA A 1 85 ? -4.292 4.540 3.413 1.00 97.25 85 ALA A C 1
ATOM 600 O O . ALA A 1 85 ? -3.604 5.556 3.354 1.00 97.25 85 ALA A O 1
ATOM 601 N N . LEU A 1 86 ? -4.263 3.728 4.474 1.00 96.31 86 LEU A N 1
ATOM 602 C CA . LEU A 1 86 ? -3.483 4.014 5.682 1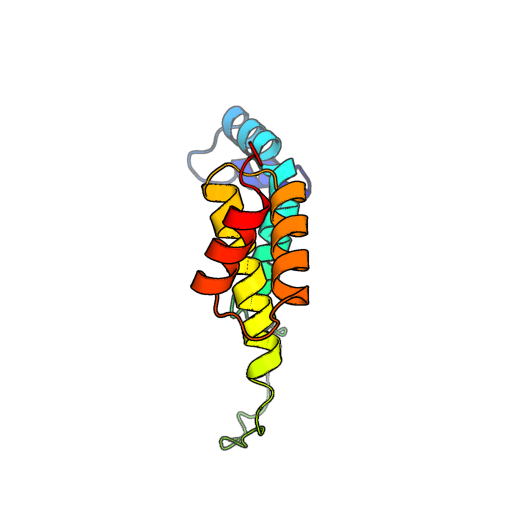.00 96.31 86 LEU A CA 1
ATOM 603 C C . LEU A 1 86 ? -1.976 4.095 5.399 1.00 96.31 86 LEU A C 1
ATOM 605 O O . LEU A 1 86 ? -1.315 5.004 5.899 1.00 96.31 86 LEU A O 1
ATOM 609 N N . THR A 1 87 ? -1.434 3.219 4.547 1.00 95.56 87 THR A N 1
ATOM 610 C CA . THR A 1 87 ? -0.019 3.311 4.145 1.00 95.56 87 THR A CA 1
ATOM 611 C C . THR A 1 87 ? 0.292 4.592 3.369 1.00 95.56 87 THR A C 1
ATOM 613 O O . THR A 1 87 ? 1.348 5.184 3.574 1.00 95.56 87 THR A O 1
ATOM 616 N N . ASN A 1 88 ? -0.641 5.080 2.541 1.00 95.81 88 ASN A N 1
ATOM 617 C CA . ASN A 1 88 ? -0.489 6.353 1.827 1.00 95.81 88 ASN A CA 1
ATOM 618 C C . ASN A 1 88 ? -0.577 7.568 2.764 1.00 95.81 88 ASN A C 1
ATOM 620 O O . ASN A 1 88 ? 0.032 8.596 2.480 1.00 95.81 88 ASN A O 1
ATOM 624 N N . LEU A 1 89 ? -1.303 7.450 3.882 1.00 95.12 89 LEU A N 1
ATOM 625 C CA . LEU A 1 89 ? -1.315 8.450 4.956 1.00 95.12 89 LEU A CA 1
ATOM 626 C C . LEU A 1 89 ? -0.010 8.455 5.774 1.00 95.12 89 LEU A C 1
ATOM 628 O O . LEU A 1 89 ? 0.207 9.372 6.561 1.00 95.12 89 LEU A O 1
ATOM 632 N N . GLY A 1 90 ? 0.862 7.462 5.577 1.00 95.00 90 GLY A N 1
ATOM 633 C CA . GLY A 1 90 ? 2.159 7.357 6.242 1.00 95.00 90 GLY A CA 1
ATOM 634 C C . GLY A 1 90 ? 2.179 6.442 7.466 1.00 95.00 90 GLY A C 1
ATOM 635 O O . GLY A 1 90 ? 3.197 6.392 8.153 1.00 95.00 90 GLY A O 1
ATOM 636 N N . TYR A 1 91 ? 1.102 5.698 7.743 1.00 95.62 91 TYR A N 1
ATOM 637 C CA . TYR A 1 91 ? 1.116 4.680 8.796 1.00 95.62 91 TYR A CA 1
ATOM 638 C C . TYR A 1 91 ? 1.937 3.458 8.371 1.00 95.62 91 TYR A C 1
ATOM 640 O O . TYR A 1 91 ? 1.957 3.079 7.196 1.00 95.62 91 TYR A O 1
ATOM 648 N N . SER A 1 92 ? 2.611 2.819 9.333 1.00 95.75 92 SER A N 1
ATOM 649 C CA . SER A 1 92 ? 3.396 1.617 9.049 1.00 95.75 92 SER A CA 1
ATOM 650 C C . SER A 1 92 ? 2.478 0.453 8.625 1.00 95.75 92 SER A C 1
ATOM 652 O O . SER A 1 92 ? 1.350 0.355 9.120 1.00 95.75 92 SER A O 1
ATOM 654 N N . PRO A 1 93 ? 2.924 -0.461 7.738 1.00 93.81 93 PRO A N 1
ATOM 655 C CA . PRO A 1 93 ? 2.102 -1.593 7.304 1.00 93.81 93 PRO A CA 1
ATOM 656 C C . PRO A 1 93 ? 1.635 -2.484 8.461 1.00 93.81 93 PRO A C 1
ATOM 658 O O . PRO A 1 93 ? 0.514 -2.986 8.433 1.00 93.81 93 PRO A O 1
ATOM 661 N N . SER A 1 94 ? 2.479 -2.662 9.481 1.00 95.62 94 SER A N 1
ATOM 662 C CA . SER A 1 94 ? 2.176 -3.483 10.657 1.00 95.62 94 SER A CA 1
ATOM 663 C C . SER A 1 94 ? 1.098 -2.849 11.539 1.00 95.62 94 SER A C 1
ATOM 665 O O . SER A 1 94 ? 0.164 -3.537 11.960 1.00 95.62 94 SER A O 1
ATOM 667 N N . ASP A 1 95 ? 1.185 -1.537 11.774 1.00 95.06 95 ASP A N 1
ATOM 668 C CA . ASP A 1 95 ? 0.210 -0.814 12.597 1.00 95.06 95 ASP A CA 1
ATOM 669 C C . ASP A 1 95 ? -1.130 -0.695 11.867 1.00 95.06 95 ASP A C 1
ATOM 671 O O . ASP A 1 95 ? -2.183 -0.974 12.441 1.00 95.06 95 ASP A O 1
ATOM 675 N N . ALA A 1 96 ? -1.095 -0.372 10.569 1.00 96.00 96 ALA A N 1
ATOM 676 C CA . ALA A 1 96 ? -2.280 -0.319 9.721 1.00 96.00 96 ALA A CA 1
ATOM 677 C C . ALA A 1 96 ? -3.004 -1.674 9.666 1.00 96.00 96 ALA A C 1
ATOM 679 O O . ALA A 1 96 ? -4.222 -1.726 9.828 1.00 96.00 96 ALA A O 1
ATOM 680 N N . ALA A 1 97 ? -2.269 -2.779 9.485 1.00 94.94 97 ALA A N 1
ATOM 681 C CA . ALA A 1 97 ? -2.842 -4.126 9.480 1.00 94.94 97 ALA A CA 1
ATOM 682 C C . ALA A 1 97 ? -3.521 -4.469 10.804 1.00 94.94 97 ALA A C 1
ATOM 684 O O . ALA A 1 97 ? -4.647 -4.970 10.804 1.00 94.94 97 ALA A O 1
ATOM 685 N N . SER A 1 98 ? -2.862 -4.153 11.917 1.00 95.44 98 SER A N 1
ATOM 686 C CA . SER A 1 98 ? -3.389 -4.415 13.254 1.00 95.44 98 SER A CA 1
ATOM 687 C C . SER A 1 98 ? -4.670 -3.618 13.515 1.00 95.44 98 SER A C 1
ATOM 689 O O . SER A 1 98 ? -5.671 -4.197 13.925 1.00 95.44 98 SER A O 1
ATOM 691 N N . ALA A 1 99 ? -4.678 -2.321 13.190 1.00 95.56 99 ALA A N 1
ATOM 692 C CA . ALA A 1 99 ? -5.824 -1.438 13.409 1.00 95.56 99 ALA A CA 1
ATOM 693 C C . ALA A 1 99 ? -7.045 -1.783 12.538 1.00 95.56 99 ALA A C 1
ATOM 695 O O . ALA A 1 99 ? -8.187 -1.672 12.984 1.00 95.56 99 ALA A O 1
ATOM 696 N N . VAL A 1 100 ? -6.824 -2.218 11.294 1.00 94.81 100 VAL A N 1
ATOM 697 C CA . VAL A 1 100 ? -7.910 -2.664 10.408 1.00 94.81 100 VAL A CA 1
ATOM 698 C C . VAL A 1 100 ? -8.483 -4.002 10.881 1.00 94.81 100 VAL A C 1
ATOM 700 O O . VAL A 1 100 ? -9.697 -4.190 10.844 1.00 94.81 100 VAL A O 1
ATOM 703 N N . ALA A 1 101 ? -7.640 -4.922 11.359 1.00 94.19 101 ALA A N 1
ATOM 704 C CA . ALA A 1 101 ? -8.096 -6.199 11.903 1.00 94.19 101 ALA A CA 1
ATOM 705 C C . ALA A 1 101 ? -8.940 -6.016 13.173 1.00 94.19 101 ALA A C 1
ATOM 707 O O . ALA A 1 101 ? -9.977 -6.663 13.311 1.00 94.19 101 ALA A O 1
ATOM 708 N N . THR A 1 102 ? -8.541 -5.110 14.071 1.00 94.31 102 THR A N 1
ATOM 709 C CA . THR A 1 102 ? -9.338 -4.784 15.262 1.00 94.31 102 THR A CA 1
ATOM 710 C C . THR A 1 102 ? -10.657 -4.112 14.890 1.00 94.31 102 THR A C 1
ATOM 712 O O . THR A 1 102 ? -11.694 -4.522 15.397 1.00 94.31 102 THR A O 1
ATOM 715 N N . ALA A 1 103 ? -10.654 -3.165 13.945 1.00 93.50 103 ALA A N 1
ATOM 716 C CA . ALA A 1 103 ? -11.881 -2.516 13.478 1.00 93.50 103 ALA A CA 1
ATOM 717 C C . ALA A 1 103 ? -12.877 -3.503 12.831 1.00 93.50 103 ALA A C 1
ATOM 719 O O . ALA A 1 103 ? -14.072 -3.427 13.104 1.00 93.50 103 ALA A O 1
ATOM 720 N N . LEU A 1 104 ? -12.398 -4.467 12.032 1.00 91.06 104 LEU A N 1
ATOM 721 C CA . LEU A 1 104 ? -13.240 -5.535 11.466 1.00 91.06 104 LEU A CA 1
ATOM 722 C C . LEU A 1 104 ? -13.784 -6.500 12.528 1.00 91.06 104 LEU A C 1
ATOM 724 O O . LEU A 1 104 ? -14.841 -7.094 12.326 1.00 91.06 104 LEU A O 1
ATOM 728 N N . GLY A 1 105 ? -13.051 -6.694 13.627 1.00 89.31 105 GLY A N 1
ATOM 729 C CA . GLY A 1 105 ? -13.496 -7.512 14.754 1.00 89.31 105 GLY A CA 1
ATOM 730 C C . GLY A 1 105 ? -14.608 -6.852 15.572 1.00 89.31 105 GLY A C 1
ATOM 731 O O . GLY A 1 105 ? -15.457 -7.558 16.112 1.00 89.31 105 GLY A O 1
ATOM 732 N N . GLU A 1 106 ? -14.615 -5.519 15.648 1.00 90.12 106 GLU A N 1
ATOM 733 C CA . GLU A 1 106 ? -15.669 -4.743 16.313 1.00 90.12 106 GLU A CA 1
ATOM 734 C C . GLU A 1 106 ? -16.931 -4.633 15.450 1.00 90.12 106 GLU A C 1
ATOM 736 O O . GLU A 1 106 ? -18.038 -4.816 15.956 1.00 90.12 106 GLU A O 1
ATOM 741 N N . ASP A 1 107 ? -16.772 -4.374 14.150 1.00 86.25 107 ASP A N 1
ATOM 742 C CA . ASP A 1 107 ? -17.884 -4.308 13.203 1.00 86.25 107 ASP A CA 1
ATOM 743 C C . ASP A 1 107 ? -17.471 -4.839 11.820 1.00 86.25 107 ASP A C 1
ATOM 745 O O . ASP A 1 107 ? -16.817 -4.175 11.010 1.00 86.25 107 ASP A O 1
ATOM 749 N N . ALA A 1 108 ? -17.894 -6.074 11.543 1.00 81.75 108 ALA A N 1
ATOM 750 C CA . ALA A 1 108 ? -17.589 -6.784 10.304 1.00 81.75 108 ALA A CA 1
ATOM 751 C C . ALA A 1 108 ? -18.384 -6.273 9.087 1.00 81.75 108 ALA A C 1
ATOM 753 O O . ALA A 1 108 ? -18.117 -6.710 7.965 1.00 81.75 108 ALA A O 1
ATOM 754 N N . ALA A 1 109 ? -19.368 -5.390 9.286 1.00 82.31 109 ALA A N 1
ATOM 755 C CA . ALA A 1 109 ? -20.205 -4.836 8.224 1.00 82.31 109 ALA A CA 1
ATOM 756 C C . ALA A 1 109 ? -19.763 -3.429 7.781 1.00 82.31 109 ALA A C 1
ATOM 758 O O . ALA A 1 109 ? -20.454 -2.792 6.986 1.00 82.31 109 ALA A O 1
ATOM 759 N N . LEU A 1 110 ? -18.621 -2.931 8.271 1.00 85.44 110 LEU A N 1
ATOM 760 C CA . LEU A 1 110 ? -18.100 -1.624 7.877 1.00 85.44 110 LEU A CA 1
ATOM 761 C C . LEU A 1 110 ? -17.687 -1.591 6.399 1.00 85.44 110 LEU A C 1
ATOM 763 O O . LEU A 1 110 ? -16.791 -2.304 5.951 1.00 85.44 110 LEU A O 1
ATOM 767 N N . GLU A 1 111 ? -18.280 -0.654 5.665 1.00 90.50 111 GLU A N 1
ATOM 768 C CA . GLU A 1 111 ? -17.825 -0.249 4.333 1.00 90.50 111 GLU A CA 1
ATOM 769 C C . GLU A 1 111 ? -16.432 0.410 4.396 1.00 90.50 111 GLU A C 1
ATOM 771 O O . GLU A 1 111 ? -16.056 0.976 5.428 1.00 90.50 111 GLU A O 1
ATOM 776 N N . THR A 1 112 ? -15.685 0.437 3.279 1.00 92.94 112 THR A N 1
ATOM 777 C CA . THR A 1 112 ? -14.281 0.909 3.211 1.00 92.94 112 THR A CA 1
ATOM 778 C C . THR A 1 112 ? -14.044 2.228 3.958 1.00 92.94 112 THR A C 1
ATOM 780 O O . THR A 1 112 ? -13.116 2.345 4.757 1.00 92.94 112 THR A O 1
ATOM 783 N N . SER A 1 113 ? -14.898 3.238 3.750 1.00 93.56 113 SER A N 1
ATOM 784 C CA . SER A 1 113 ? -14.730 4.544 4.406 1.00 93.56 113 SER A CA 1
ATOM 785 C C . SER A 1 113 ? -14.958 4.496 5.924 1.00 93.56 113 SER A C 1
ATOM 787 O O . SER A 1 113 ? -14.299 5.225 6.667 1.00 93.56 113 SER A O 1
ATOM 789 N N . GLY A 1 114 ? -15.882 3.649 6.389 1.00 95.31 114 GLY A N 1
ATOM 790 C CA . GLY A 1 114 ? -16.133 3.414 7.810 1.00 95.31 114 GLY A CA 1
ATOM 791 C C . GLY A 1 114 ? -14.958 2.693 8.457 1.00 95.31 114 GLY A C 1
ATOM 792 O O . GLY A 1 114 ? -14.476 3.130 9.500 1.00 95.31 114 GLY A O 1
ATOM 793 N N . LEU A 1 115 ? -14.433 1.680 7.770 1.00 95.00 115 LEU A N 1
ATOM 794 C CA . LEU A 1 115 ? -13.282 0.904 8.208 1.00 95.00 115 LEU A CA 1
ATOM 795 C C . LEU A 1 115 ? -12.019 1.767 8.361 1.00 95.00 115 LEU A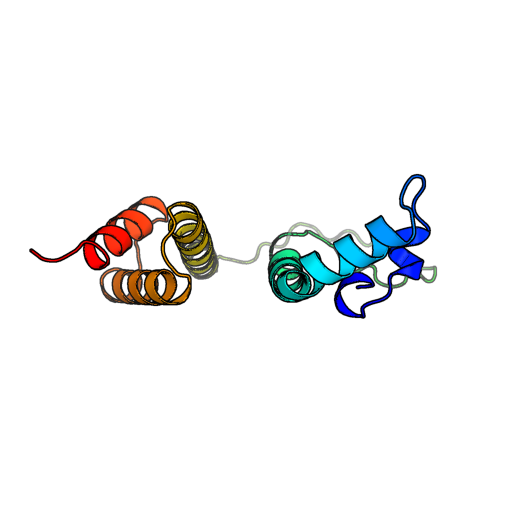 C 1
ATOM 797 O O . LEU A 1 115 ? -11.334 1.678 9.378 1.00 95.00 115 LEU A O 1
ATOM 801 N N . ILE A 1 116 ? -11.749 2.665 7.406 1.00 95.81 116 ILE A N 1
ATOM 802 C CA . ILE A 1 116 ? -10.621 3.610 7.490 1.00 95.81 116 ILE A CA 1
ATOM 803 C C . ILE A 1 116 ? -10.767 4.531 8.709 1.00 95.81 116 ILE A C 1
ATOM 805 O O . ILE A 1 116 ? -9.812 4.708 9.462 1.00 95.81 116 ILE A O 1
ATOM 809 N N . ARG A 1 117 ? -11.956 5.108 8.938 1.00 95.88 117 ARG A N 1
ATOM 810 C CA . ARG A 1 117 ? -12.186 6.006 10.085 1.00 95.88 117 ARG A CA 1
ATOM 811 C C . ARG A 1 117 ? -12.045 5.283 11.425 1.00 95.88 117 ARG A C 1
ATOM 813 O O . ARG A 1 117 ? -11.451 5.843 12.344 1.00 95.88 117 ARG A O 1
ATOM 820 N N . ALA A 1 118 ? -12.566 4.062 11.531 1.00 95.56 118 ALA A N 1
ATOM 821 C CA . ALA A 1 118 ? -12.428 3.236 12.727 1.00 95.56 118 ALA A CA 1
ATOM 822 C C . ALA A 1 118 ? -10.952 2.908 13.008 1.00 95.56 118 ALA A C 1
ATOM 824 O O . ALA A 1 118 ? -10.471 3.153 14.113 1.00 95.56 118 ALA A O 1
ATOM 825 N N . ALA A 1 119 ? -10.201 2.472 11.992 1.00 95.56 119 ALA A N 1
ATOM 826 C CA . ALA A 1 119 ? -8.775 2.180 12.122 1.00 95.56 119 ALA A CA 1
ATOM 827 C C . ALA A 1 119 ? -7.947 3.415 12.532 1.00 95.56 119 ALA A C 1
ATOM 829 O O . ALA A 1 119 ? -7.110 3.325 13.429 1.00 95.56 119 ALA A O 1
ATOM 830 N N . LEU A 1 120 ? -8.213 4.590 11.947 1.00 95.56 120 LEU A N 1
ATOM 831 C CA . LEU A 1 120 ? -7.542 5.842 12.329 1.00 95.56 120 LEU A CA 1
ATOM 832 C C . LEU A 1 120 ? -7.807 6.228 13.787 1.00 95.56 120 LEU A C 1
ATOM 834 O O . LEU A 1 120 ? -6.905 6.705 14.471 1.00 95.56 120 LEU A O 1
ATOM 838 N N . 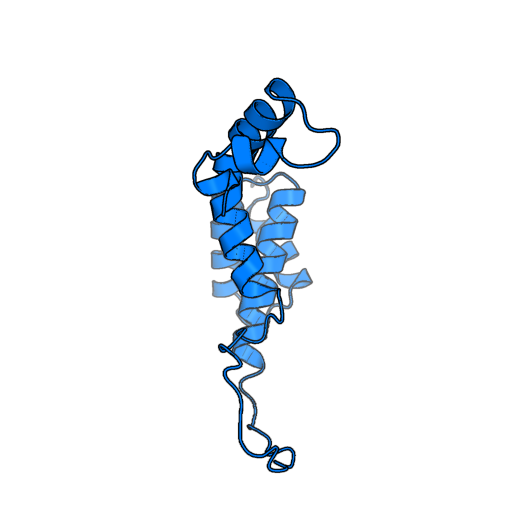ARG A 1 121 ? -9.026 5.994 14.282 1.00 95.00 121 ARG A N 1
ATOM 839 C CA . ARG A 1 121 ? -9.382 6.269 15.679 1.00 95.00 121 ARG A CA 1
ATOM 840 C C . ARG A 1 121 ? -8.625 5.372 16.660 1.00 95.00 121 ARG A C 1
ATOM 842 O O . ARG A 1 121 ? -8.346 5.807 17.771 1.00 95.00 121 ARG A O 1
ATOM 849 N N . LEU A 1 122 ? -8.281 4.150 16.255 1.00 93.19 122 LEU A N 1
ATOM 850 C CA . LEU A 1 122 ? -7.474 3.230 17.060 1.00 93.19 122 LEU A CA 1
ATOM 851 C C . LEU A 1 122 ? -5.979 3.580 17.049 1.00 93.19 122 LEU A C 1
ATOM 853 O O . LEU A 1 122 ? -5.301 3.334 18.044 1.00 93.19 122 LEU A O 1
ATOM 857 N N . LEU A 1 123 ? -5.485 4.156 15.948 1.00 92.38 123 LEU A N 1
ATOM 858 C CA . LEU A 1 123 ? -4.084 4.563 15.764 1.00 92.38 123 LEU A CA 1
ATOM 859 C C . LEU A 1 123 ? -3.759 5.951 16.323 1.00 92.38 123 LEU A C 1
ATOM 861 O O . LEU A 1 123 ? -2.585 6.285 16.474 1.00 92.38 123 LEU A O 1
ATOM 865 N N . ALA A 1 124 ? -4.771 6.778 16.587 1.00 88.62 124 ALA A N 1
ATOM 866 C CA . ALA A 1 124 ? -4.566 8.096 17.168 1.00 88.62 124 ALA A CA 1
ATOM 867 C C . ALA A 1 124 ? -3.910 7.978 18.561 1.00 88.62 124 ALA A C 1
ATOM 869 O O . ALA A 1 124 ? -4.301 7.100 19.341 1.00 88.62 124 ALA A O 1
ATOM 870 N N . PRO A 1 125 ? -2.933 8.846 18.893 1.00 83.56 125 PRO A N 1
ATOM 871 C CA . PRO A 1 125 ? -2.370 8.895 20.234 1.00 83.56 125 PRO A CA 1
ATOM 872 C C . PRO A 1 125 ? -3.499 9.158 21.232 1.00 83.56 125 PRO A C 1
ATOM 874 O O . PRO A 1 125 ? -4.300 10.078 21.068 1.00 83.56 125 PRO A O 1
ATOM 877 N N . LYS A 1 126 ? -3.601 8.279 22.229 1.00 73.19 126 LYS A N 1
ATOM 878 C CA . LYS A 1 126 ? -4.515 8.450 23.354 1.00 73.19 126 LYS A CA 1
ATOM 879 C C . LYS A 1 126 ? -3.790 9.333 24.357 1.00 73.19 126 LYS A C 1
ATOM 881 O O . LYS A 1 126 ? -3.039 8.814 25.180 1.00 73.19 126 LYS A O 1
ATOM 886 N N . ASP A 1 127 ? -3.947 10.638 24.183 1.00 49.59 127 ASP A N 1
ATOM 887 C CA . ASP A 1 127 ? -3.629 11.612 25.226 1.00 49.59 127 ASP A CA 1
ATOM 888 C C . ASP A 1 127 ? -4.604 11.465 26.408 1.00 49.59 127 ASP A C 1
ATOM 890 O O . ASP A 1 127 ? -5.808 11.196 26.161 1.00 49.59 127 ASP A O 1
#

Secondary structure (DSSP, 8-state):
-TTTTT-HHHHHTSTT--HHHHHHHHHHHHTTHHHHHHHHHHH----------S----------PPPP-HHHHHHHHHHHHHHHHHHHTT--HHHHHHHHHHHHHH-TT--HHHHHHHHHHHHS---